Protein AF-A0A7S3S4S9-F1 (afdb_monomer_lite)

pLDDT: mean 85.41, std 12.3, range [36.44, 95.31]

Organism: NCBI:txid141414

Structure (mmCIF, N/CA/C/O backbone):
data_AF-A0A7S3S4S9-F1
#
_entry.id   AF-A0A7S3S4S9-F1
#
loop_
_atom_site.group_PDB
_atom_site.id
_atom_site.type_symbol
_atom_site.label_atom_id
_atom_site.label_alt_id
_atom_site.label_comp_id
_atom_site.label_asym_id
_atom_site.label_entity_id
_atom_site.label_seq_id
_atom_site.pdbx_PDB_ins_code
_atom_site.Cartn_x
_atom_site.Cartn_y
_atom_site.Cartn_z
_atom_site.occupancy
_atom_site.B_iso_or_equiv
_atom_site.auth_seq_id
_atom_site.auth_comp_id
_atom_site.auth_asym_id
_atom_site.auth_atom_id
_atom_site.pdbx_PDB_model_num
ATOM 1 N N . LEU A 1 1 ? -2.135 -8.587 -12.193 1.00 41.22 1 LEU A N 1
ATOM 2 C CA . LEU A 1 1 ? -2.029 -8.685 -10.720 1.00 41.22 1 LEU A CA 1
ATOM 3 C C . LEU A 1 1 ? -2.896 -9.854 -10.274 1.00 41.22 1 LEU A C 1
ATOM 5 O O . LEU A 1 1 ? -4.106 -9.771 -10.420 1.00 41.22 1 LEU A O 1
ATOM 9 N N . THR A 1 2 ? -2.314 -10.977 -9.854 1.00 36.44 2 THR A N 1
ATOM 10 C CA . THR A 1 2 ? -3.101 -12.084 -9.283 1.00 36.44 2 THR A CA 1
ATOM 11 C C . THR A 1 2 ? -3.395 -11.806 -7.802 1.00 36.44 2 THR A C 1
ATOM 13 O O . THR A 1 2 ? -2.552 -11.187 -7.146 1.00 36.44 2 THR A O 1
ATOM 16 N N . PRO A 1 3 ? -4.512 -12.311 -7.238 1.00 48.50 3 PRO A N 1
ATOM 17 C CA . PRO A 1 3 ? -4.872 -12.170 -5.814 1.00 48.50 3 PRO A CA 1
ATOM 18 C C . PRO A 1 3 ? -3.798 -12.633 -4.812 1.00 48.50 3 PRO A C 1
ATOM 20 O O . PRO A 1 3 ? -3.903 -12.377 -3.621 1.00 48.50 3 PRO A O 1
ATOM 23 N N . ALA A 1 4 ? -2.754 -13.316 -5.283 1.00 52.88 4 ALA A N 1
ATOM 24 C CA . ALA A 1 4 ? -1.668 -13.824 -4.461 1.00 52.88 4 ALA A CA 1
ATOM 25 C C . ALA A 1 4 ? -0.672 -12.751 -3.977 1.00 52.88 4 ALA A C 1
ATOM 27 O O . ALA A 1 4 ? 0.118 -13.038 -3.082 1.00 52.88 4 ALA A O 1
ATOM 28 N N . ASN A 1 5 ? -0.630 -11.550 -4.562 1.00 52.69 5 ASN A N 1
ATOM 29 C CA . ASN A 1 5 ? 0.534 -10.667 -4.362 1.00 52.69 5 ASN A CA 1
ATOM 30 C C . ASN A 1 5 ? 0.343 -9.582 -3.296 1.00 52.69 5 ASN A C 1
ATOM 32 O O . ASN A 1 5 ? 1.339 -9.106 -2.759 1.00 52.69 5 ASN A O 1
ATOM 36 N N . ILE A 1 6 ? -0.903 -9.232 -2.967 1.00 53.84 6 ILE A N 1
ATOM 37 C CA . ILE A 1 6 ? -1.256 -8.320 -1.872 1.00 53.84 6 ILE A CA 1
ATOM 38 C C . ILE A 1 6 ? -2.471 -8.933 -1.177 1.00 53.84 6 ILE A C 1
ATOM 40 O O . ILE A 1 6 ? -3.553 -8.989 -1.758 1.00 53.84 6 ILE A O 1
ATOM 44 N N . ILE A 1 7 ? -2.274 -9.448 0.036 1.00 63.41 7 ILE A N 1
ATOM 45 C CA . ILE A 1 7 ? -3.326 -10.090 0.829 1.00 63.41 7 ILE A CA 1
ATOM 46 C C . ILE A 1 7 ? -3.586 -9.209 2.047 1.00 63.41 7 ILE A C 1
ATOM 48 O O . ILE A 1 7 ? -2.647 -8.886 2.775 1.00 63.41 7 ILE A O 1
ATOM 52 N N . VAL A 1 8 ? -4.853 -8.855 2.269 1.00 60.94 8 VAL A N 1
ATOM 53 C CA . VAL A 1 8 ? -5.294 -8.205 3.506 1.00 60.94 8 VAL A CA 1
ATOM 54 C C . VAL A 1 8 ? -5.897 -9.265 4.425 1.00 60.94 8 VAL A C 1
ATOM 56 O O . VAL A 1 8 ? -6.938 -9.843 4.115 1.00 60.94 8 VAL A O 1
ATOM 59 N N . LEU A 1 9 ? -5.229 -9.548 5.543 1.00 74.12 9 LEU A N 1
ATOM 60 C CA . LEU A 1 9 ? -5.671 -10.508 6.562 1.00 74.12 9 LEU A CA 1
ATOM 61 C C . LEU A 1 9 ? -6.129 -9.781 7.830 1.00 74.12 9 LEU A C 1
ATOM 63 O O . LEU A 1 9 ? -6.002 -8.563 7.944 1.00 74.12 9 LEU A O 1
ATOM 67 N N . SER A 1 10 ? -6.699 -10.526 8.780 1.00 81.31 10 SER A N 1
ATOM 68 C CA . SER A 1 10 ? -7.061 -9.992 10.097 1.00 81.31 10 SER A CA 1
ATOM 69 C C . SER A 1 10 ? -6.288 -10.684 11.214 1.00 81.31 10 SER A C 1
ATOM 71 O O . SER A 1 10 ? -6.107 -11.900 11.166 1.00 81.31 10 SER A O 1
ATOM 73 N N . THR A 1 11 ? -5.849 -9.929 12.222 1.00 84.38 11 THR A N 1
ATOM 74 C CA . THR A 1 11 ? -5.329 -10.521 13.465 1.00 84.38 11 THR A CA 1
ATOM 75 C C . THR A 1 11 ? -6.469 -11.129 14.284 1.00 84.38 11 THR A C 1
ATOM 77 O O . THR A 1 11 ? -7.647 -10.907 13.987 1.00 84.38 11 THR A O 1
ATOM 80 N N . LYS A 1 12 ? -6.138 -11.870 15.351 1.00 84.44 12 LYS A N 1
ATOM 81 C CA . LYS A 1 12 ? -7.141 -12.420 16.281 1.00 84.44 12 LYS A CA 1
ATOM 82 C C . LYS A 1 12 ? -7.987 -11.322 16.931 1.00 84.44 12 LYS A C 1
ATOM 84 O O . LYS A 1 12 ? -9.157 -11.529 17.221 1.00 84.44 12 LYS A O 1
ATOM 89 N N . GLU A 1 13 ? -7.400 -10.146 17.111 1.00 84.62 13 GLU A N 1
ATOM 90 C CA . GLU A 1 13 ? -8.016 -8.962 17.701 1.00 84.62 13 GLU A CA 1
ATOM 91 C C . GLU A 1 13 ? -8.825 -8.155 16.670 1.00 84.62 13 GLU A C 1
ATOM 93 O O . GLU A 1 13 ? -9.528 -7.213 17.038 1.00 84.62 13 GLU A O 1
ATOM 98 N N . GLY A 1 14 ? -8.741 -8.503 15.380 1.00 84.88 14 GLY A N 1
ATOM 99 C CA . GLY A 1 14 ? -9.451 -7.838 14.287 1.00 84.88 14 GLY A CA 1
ATOM 100 C C . GLY A 1 14 ? -8.690 -6.683 13.628 1.00 84.88 14 GLY A C 1
ATOM 101 O O . GLY A 1 14 ? -9.296 -5.934 12.859 1.00 84.88 14 GLY A O 1
ATOM 102 N N . ASP A 1 15 ? -7.387 -6.528 13.890 1.00 90.00 15 ASP A N 1
ATOM 103 C CA . ASP A 1 15 ? -6.537 -5.565 13.172 1.00 90.00 15 ASP A CA 1
ATOM 104 C C . ASP A 1 15 ? -6.316 -5.999 11.720 1.00 90.00 15 ASP A C 1
ATOM 106 O O . ASP A 1 15 ? -6.435 -7.179 11.401 1.00 90.00 15 ASP A O 1
ATOM 110 N N . LEU A 1 16 ? -6.029 -5.050 10.832 1.00 89.94 16 LEU A N 1
ATOM 111 C CA . LEU A 1 16 ? -5.724 -5.316 9.427 1.00 89.94 16 LEU A CA 1
ATOM 112 C C . LEU A 1 16 ? -4.250 -5.694 9.273 1.00 89.94 16 LEU A C 1
ATOM 114 O O . LEU A 1 16 ? -3.391 -5.117 9.934 1.00 89.94 16 LEU A O 1
ATOM 118 N N . VAL A 1 17 ? -3.946 -6.617 8.364 1.00 88.19 17 VAL A N 1
ATOM 119 C CA . VAL A 1 17 ? -2.572 -6.999 8.015 1.00 88.19 17 VAL A CA 1
ATOM 120 C C . VAL A 1 17 ? -2.397 -6.888 6.506 1.00 88.19 17 VAL A C 1
ATOM 122 O O . VAL A 1 17 ? -3.065 -7.616 5.782 1.00 88.19 17 VAL A O 1
ATOM 125 N N . SER A 1 18 ? -1.501 -6.015 6.045 1.00 85.50 18 SER A N 1
ATOM 126 C CA . SER A 1 18 ? -1.087 -5.876 4.640 1.00 85.50 18 SER A CA 1
ATOM 127 C C . SER A 1 18 ? 0.303 -6.490 4.480 1.00 85.50 18 SER A C 1
ATOM 129 O O . SER A 1 18 ? 1.210 -6.157 5.243 1.00 85.50 18 SER A O 1
ATOM 131 N N . CYS A 1 19 ? 0.480 -7.413 3.530 1.00 86.56 19 CYS A N 1
ATOM 132 C CA . CYS A 1 19 ? 1.765 -8.068 3.276 1.00 86.56 19 CYS A CA 1
ATOM 133 C C . CYS A 1 19 ? 2.219 -7.872 1.827 1.00 86.56 19 CYS A C 1
ATOM 135 O O . CYS A 1 19 ? 1.498 -8.235 0.894 1.00 86.56 19 CYS A O 1
ATOM 137 N N . ILE A 1 20 ? 3.436 -7.349 1.653 1.00 86.62 20 ILE A N 1
ATOM 138 C CA . ILE A 1 20 ? 4.121 -7.246 0.364 1.00 86.62 20 ILE A CA 1
ATOM 139 C C . ILE A 1 20 ? 5.218 -8.304 0.313 1.00 86.62 20 ILE A C 1
ATOM 141 O O . ILE A 1 20 ? 6.144 -8.286 1.122 1.00 86.62 20 ILE A O 1
ATOM 145 N N . ARG A 1 21 ? 5.144 -9.196 -0.677 1.00 90.06 21 ARG A N 1
ATOM 146 C CA . ARG A 1 21 ? 6.189 -10.193 -0.948 1.00 90.06 21 ARG A CA 1
ATOM 147 C C . ARG A 1 21 ? 7.125 -9.670 -2.024 1.00 90.06 21 ARG A C 1
ATOM 149 O O . ARG A 1 21 ? 6.836 -9.808 -3.210 1.00 90.06 21 ARG A O 1
ATOM 156 N N . ALA A 1 22 ? 8.229 -9.053 -1.613 1.00 88.19 22 ALA A N 1
ATOM 157 C CA . ALA A 1 22 ? 9.105 -8.309 -2.514 1.00 88.19 22 ALA A CA 1
ATOM 158 C C . ALA A 1 22 ? 9.706 -9.192 -3.620 1.00 88.19 22 ALA A C 1
ATOM 160 O O . ALA A 1 22 ? 9.701 -8.799 -4.783 1.00 88.19 22 ALA A O 1
ATOM 161 N N . ALA A 1 23 ? 10.132 -10.416 -3.290 1.00 89.00 23 ALA A N 1
ATOM 162 C CA . ALA A 1 23 ? 10.709 -11.350 -4.262 1.00 89.00 23 ALA A CA 1
ATOM 163 C C . ALA A 1 23 ? 9.714 -11.830 -5.339 1.00 89.00 23 ALA A C 1
ATOM 165 O O . ALA A 1 23 ? 10.126 -12.286 -6.401 1.00 89.00 23 ALA A O 1
ATOM 166 N N . ALA A 1 24 ? 8.404 -11.722 -5.088 1.00 89.69 24 ALA A N 1
ATOM 167 C CA . ALA A 1 24 ? 7.365 -12.110 -6.043 1.00 89.69 24 ALA A CA 1
ATOM 168 C C . ALA A 1 24 ? 6.999 -10.986 -7.033 1.00 89.69 24 ALA A C 1
ATOM 170 O O . ALA A 1 24 ? 6.160 -11.190 -7.915 1.00 89.69 24 ALA A O 1
ATOM 171 N N . ILE A 1 25 ? 7.578 -9.791 -6.877 1.00 89.19 25 ILE A N 1
ATOM 172 C CA . ILE A 1 25 ? 7.278 -8.629 -7.714 1.00 89.19 25 ILE A CA 1
ATOM 173 C C . ILE A 1 25 ? 8.258 -8.573 -8.885 1.00 89.19 25 ILE A C 1
ATOM 175 O O . ILE A 1 25 ? 9.421 -8.207 -8.738 1.00 89.19 25 ILE A O 1
ATOM 179 N N . ASP A 1 26 ? 7.746 -8.839 -10.083 1.00 91.50 26 ASP A N 1
ATOM 180 C CA . ASP A 1 26 ? 8.440 -8.547 -11.339 1.00 91.50 26 ASP A CA 1
ATOM 181 C C . ASP A 1 26 ? 8.283 -7.053 -11.680 1.00 91.50 26 ASP A C 1
ATOM 183 O O . ASP A 1 26 ? 7.408 -6.640 -12.450 1.00 91.50 26 ASP A O 1
ATOM 187 N N . SER A 1 27 ? 9.084 -6.217 -11.010 1.00 91.19 27 SER A N 1
ATOM 188 C CA . SER A 1 27 ? 9.006 -4.758 -11.159 1.00 91.19 27 SER A CA 1
ATOM 189 C C . SER A 1 27 ? 9.344 -4.255 -12.571 1.00 91.19 27 SER A C 1
ATOM 191 O O . SER A 1 27 ? 8.611 -3.376 -13.026 1.00 91.19 27 SER A O 1
ATOM 193 N N . PRO A 1 28 ? 10.323 -4.806 -13.325 1.00 92.00 28 PRO A N 1
ATOM 194 C CA . PRO A 1 28 ? 10.561 -4.374 -14.704 1.00 92.00 28 PRO A CA 1
ATOM 195 C C . PRO A 1 28 ? 9.356 -4.630 -15.611 1.00 92.00 28 PRO A C 1
ATOM 197 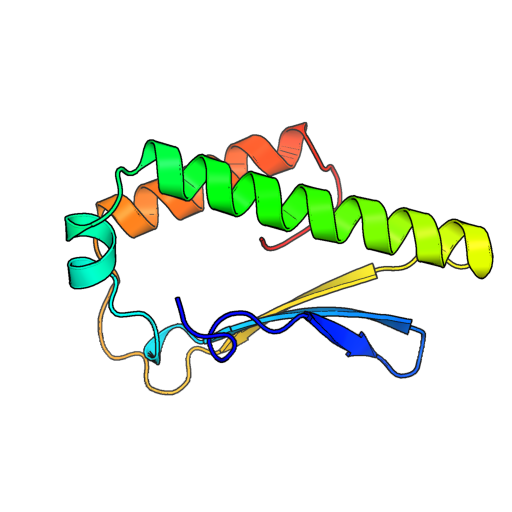O O . PRO A 1 28 ? 8.915 -3.736 -16.334 1.00 92.00 28 PRO A O 1
ATOM 200 N N . LYS A 1 29 ? 8.765 -5.831 -15.538 1.00 93.88 29 LYS A N 1
ATOM 201 C CA . LYS A 1 29 ? 7.586 -6.168 -16.343 1.00 93.88 29 LYS A CA 1
ATOM 202 C C . LYS A 1 29 ? 6.382 -5.308 -15.980 1.00 93.88 29 LYS A C 1
ATOM 204 O O . LYS A 1 29 ? 5.624 -4.913 -16.862 1.00 93.88 29 LYS A O 1
ATOM 209 N N . MET A 1 30 ? 6.195 -5.012 -14.696 1.00 92.19 30 MET A N 1
ATOM 210 C CA . MET A 1 30 ? 5.105 -4.149 -14.255 1.00 92.19 30 MET A CA 1
ATOM 211 C C . MET A 1 30 ? 5.300 -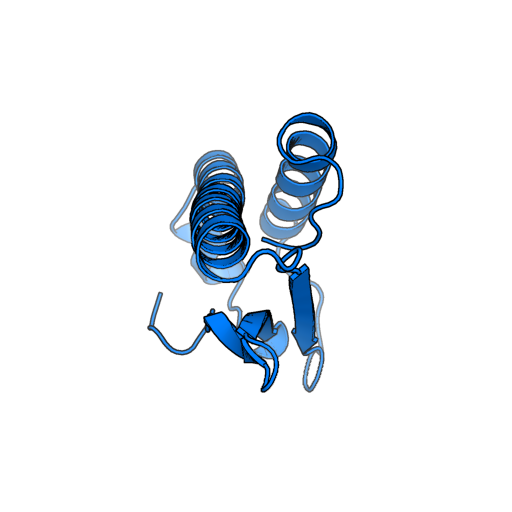2.706 -14.732 1.00 92.19 30 MET A C 1
ATOM 213 O O . MET A 1 30 ? 4.368 -2.133 -15.289 1.00 92.19 30 MET A O 1
ATOM 217 N N . MET A 1 31 ? 6.503 -2.141 -14.592 1.00 93.81 31 MET A N 1
ATOM 218 C CA . MET A 1 31 ? 6.794 -0.773 -15.041 1.00 93.81 31 MET A CA 1
ATOM 219 C C . MET A 1 31 ? 6.812 -0.619 -16.569 1.00 93.81 31 MET A C 1
ATOM 221 O O . MET A 1 31 ? 6.741 0.502 -17.069 1.00 93.81 31 MET A O 1
ATOM 225 N N . ALA A 1 32 ? 6.864 -1.720 -17.325 1.00 95.00 32 ALA A N 1
ATOM 226 C CA . ALA A 1 32 ? 6.606 -1.718 -18.764 1.00 95.00 32 ALA A CA 1
ATOM 227 C C . ALA A 1 32 ? 5.105 -1.634 -19.113 1.00 95.00 32 ALA A C 1
ATOM 229 O O . ALA A 1 32 ? 4.764 -1.2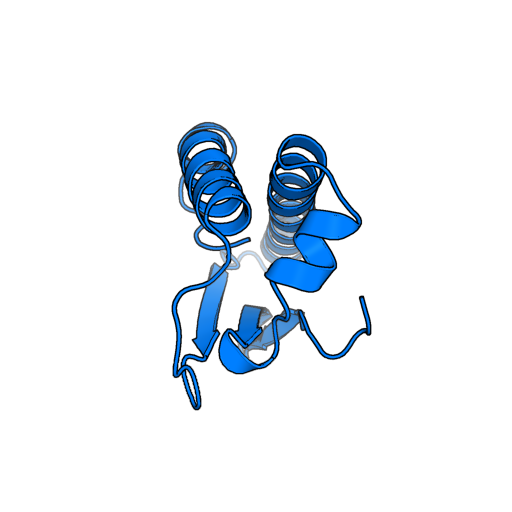84 -20.241 1.00 95.00 32 ALA A O 1
ATOM 230 N N . ALA A 1 33 ? 4.213 -1.962 -18.171 1.00 94.88 33 ALA A N 1
ATOM 231 C CA . ALA A 1 33 ? 2.766 -2.022 -18.380 1.00 94.88 33 ALA A CA 1
ATOM 232 C C . ALA A 1 33 ? 1.992 -0.846 -17.763 1.00 94.88 33 ALA A C 1
ATOM 234 O O . ALA A 1 33 ? 0.878 -0.573 -18.203 1.00 94.88 33 ALA A O 1
ATOM 235 N N . VAL A 1 34 ? 2.548 -0.171 -16.751 1.00 94.88 34 VAL A N 1
ATOM 236 C CA . VAL A 1 34 ? 1.912 0.974 -16.078 1.00 94.88 34 VAL A CA 1
ATOM 237 C C . VAL A 1 34 ? 2.883 2.139 -15.929 1.00 94.88 34 VAL A C 1
ATOM 239 O O . VAL A 1 34 ? 4.094 1.954 -15.792 1.00 94.88 34 VAL A O 1
ATOM 242 N N . SER A 1 35 ? 2.349 3.355 -15.920 1.00 94.38 35 SER A N 1
ATOM 243 C CA . SER A 1 35 ? 3.114 4.553 -15.595 1.00 94.38 35 SER A CA 1
ATOM 244 C C . SER A 1 35 ? 3.414 4.645 -14.096 1.00 94.38 35 SER A C 1
ATOM 246 O O . SER A 1 35 ? 2.711 4.097 -13.246 1.00 94.38 35 SER A O 1
ATOM 248 N N . GLU A 1 36 ? 4.453 5.408 -13.755 1.00 94.25 36 GLU A N 1
ATOM 249 C CA . GLU A 1 36 ? 4.799 5.701 -12.361 1.00 94.25 36 GLU A CA 1
ATOM 250 C C . GLU A 1 36 ? 3.634 6.364 -11.612 1.00 94.25 36 GLU A C 1
ATOM 252 O O . GLU A 1 36 ? 3.333 5.996 -10.479 1.00 94.25 36 GLU A O 1
ATOM 257 N N . LYS A 1 37 ? 2.925 7.291 -12.272 1.00 94.56 37 LYS A N 1
ATOM 258 C CA . LYS A 1 37 ? 1.768 7.977 -11.692 1.00 94.56 37 LYS A CA 1
ATOM 259 C C . LYS A 1 37 ? 0.638 7.003 -11.358 1.00 94.56 37 LYS A C 1
ATOM 261 O O . LYS A 1 37 ? 0.095 7.079 -10.262 1.00 94.56 37 LYS A O 1
ATOM 266 N N . GLU A 1 38 ? 0.295 6.097 -12.272 1.00 95.31 38 GLU A N 1
ATOM 267 C CA . GLU A 1 38 ? -0.745 5.087 -12.026 1.00 95.31 38 GLU A CA 1
ATOM 268 C C . GLU A 1 38 ? -0.376 4.182 -10.852 1.00 95.31 38 GLU A C 1
ATOM 270 O O . GLU A 1 38 ? -1.233 3.860 -10.031 1.00 95.31 38 GLU A O 1
ATOM 275 N N . LEU A 1 39 ? 0.903 3.818 -10.723 1.00 93.81 39 LEU A N 1
ATOM 276 C CA . LEU A 1 39 ? 1.368 3.020 -9.595 1.00 93.81 39 LEU A CA 1
ATOM 277 C C . LEU A 1 39 ? 1.315 3.798 -8.267 1.00 93.81 39 LEU A C 1
ATOM 279 O O . LEU A 1 39 ? 0.899 3.243 -7.251 1.00 93.81 39 LEU A O 1
ATOM 283 N N . VAL A 1 40 ? 1.681 5.086 -8.266 1.00 94.56 40 VAL A N 1
ATOM 284 C CA . VAL A 1 40 ? 1.512 5.969 -7.096 1.00 94.56 40 VAL A CA 1
ATOM 285 C C . VAL A 1 40 ? 0.042 6.046 -6.689 1.00 94.56 40 VAL A C 1
ATOM 287 O O . VAL A 1 40 ? -0.273 5.869 -5.513 1.00 94.56 40 VAL A O 1
ATOM 290 N N . ASP A 1 41 ? -0.852 6.293 -7.646 1.00 93.56 41 ASP A N 1
ATOM 291 C CA . ASP A 1 41 ? -2.288 6.409 -7.390 1.00 93.56 41 ASP A CA 1
ATOM 292 C C . ASP A 1 41 ? -2.866 5.080 -6.880 1.00 93.56 41 ASP A C 1
ATOM 294 O O . ASP A 1 41 ? -3.676 5.080 -5.954 1.00 93.56 41 ASP A O 1
ATOM 298 N N . PHE A 1 42 ? -2.389 3.943 -7.397 1.00 92.38 42 PHE A N 1
ATOM 299 C CA . PHE A 1 42 ? -2.750 2.620 -6.890 1.00 92.38 42 PHE A CA 1
ATOM 300 C C . PHE A 1 42 ? -2.326 2.415 -5.429 1.00 92.38 42 PHE A C 1
ATOM 302 O O . PHE A 1 42 ? -3.121 1.932 -4.623 1.00 92.38 42 PHE A O 1
ATOM 309 N N . PHE A 1 43 ? -1.102 2.803 -5.052 1.00 90.75 43 PHE A N 1
ATOM 310 C CA . PHE A 1 43 ? -0.660 2.703 -3.658 1.00 90.75 43 PHE A CA 1
ATOM 311 C C . PHE A 1 43 ? -1.471 3.601 -2.721 1.00 90.75 43 PHE A C 1
ATOM 313 O O . PHE A 1 43 ? -1.738 3.210 -1.588 1.00 90.75 43 PHE A O 1
ATOM 320 N N . ILE A 1 44 ? -1.892 4.784 -3.175 1.00 91.81 44 ILE A N 1
ATOM 321 C CA . ILE A 1 44 ? -2.791 5.647 -2.398 1.00 91.81 44 ILE A CA 1
ATOM 322 C C . ILE A 1 44 ? -4.189 5.030 -2.285 1.00 91.81 44 ILE A C 1
ATOM 324 O O . ILE A 1 44 ? -4.763 5.021 -1.200 1.00 91.81 44 ILE A O 1
ATOM 328 N N . TYR A 1 45 ? -4.710 4.451 -3.367 1.00 92.06 45 TYR A N 1
ATOM 329 C CA . TYR A 1 45 ? -5.984 3.735 -3.351 1.00 92.06 45 TYR A CA 1
ATOM 330 C C . TYR A 1 45 ? -5.985 2.569 -2.349 1.00 92.06 45 TYR A C 1
ATOM 332 O O . TYR A 1 45 ? -6.930 2.434 -1.573 1.00 92.06 45 TYR A O 1
ATOM 340 N N . ALA A 1 46 ? -4.923 1.757 -2.315 1.00 89.81 46 ALA A N 1
ATOM 341 C CA . ALA A 1 46 ? -4.799 0.661 -1.351 1.00 89.81 46 ALA A CA 1
ATOM 342 C C . ALA A 1 46 ? -4.890 1.165 0.104 1.00 89.81 46 ALA A C 1
ATOM 344 O O . ALA A 1 46 ? -5.617 0.585 0.919 1.00 89.81 46 ALA A O 1
ATOM 345 N N . ARG A 1 47 ? -4.262 2.314 0.396 1.00 87.75 47 ARG A N 1
ATOM 346 C CA . ARG A 1 47 ? -4.331 2.953 1.717 1.00 87.75 47 ARG A CA 1
ATOM 347 C C . ARG A 1 47 ? -5.731 3.436 2.058 1.00 87.75 47 ARG A C 1
ATOM 349 O O . ARG A 1 47 ? -6.171 3.217 3.183 1.00 87.75 47 ARG A O 1
ATOM 356 N N . GLU A 1 48 ? -6.438 4.048 1.109 1.00 91.00 48 GLU A N 1
ATOM 357 C CA . GLU A 1 48 ? -7.822 4.498 1.313 1.00 91.00 48 GLU A CA 1
ATOM 358 C C . GLU A 1 48 ? -8.732 3.323 1.689 1.00 91.00 48 GLU A C 1
ATOM 360 O O . GLU A 1 48 ? -9.487 3.395 2.660 1.00 91.00 48 GLU A O 1
ATOM 365 N N . VAL A 1 49 ? -8.606 2.198 0.980 1.00 90.62 49 VAL A N 1
ATOM 366 C CA . VAL A 1 49 ? -9.366 0.978 1.286 1.00 90.62 49 VAL A CA 1
ATOM 367 C C . VAL A 1 49 ? -9.056 0.484 2.702 1.00 90.62 49 VAL A C 1
ATOM 369 O O . VAL A 1 49 ? -9.975 0.199 3.477 1.00 90.62 49 VAL A O 1
ATOM 372 N N . ASN A 1 50 ? -7.775 0.428 3.075 1.00 88.44 50 ASN A N 1
ATOM 373 C CA . ASN A 1 50 ? -7.353 0.031 4.418 1.00 88.44 50 ASN A CA 1
ATOM 374 C C . ASN A 1 50 ? -7.890 0.988 5.499 1.00 88.44 50 ASN A C 1
ATOM 376 O O . ASN A 1 50 ? -8.367 0.539 6.545 1.00 88.44 50 ASN A O 1
ATOM 380 N N . PHE A 1 51 ? -7.876 2.295 5.240 1.00 89.38 51 PHE A N 1
ATOM 381 C CA . PHE A 1 51 ? -8.395 3.317 6.145 1.00 89.38 51 PHE A CA 1
ATOM 382 C C . PHE A 1 51 ? -9.907 3.177 6.368 1.00 89.38 51 PHE A C 1
ATOM 384 O O . PHE A 1 51 ? -10.356 3.116 7.516 1.00 89.38 51 PHE A O 1
ATOM 391 N N . ILE A 1 52 ? -10.695 3.043 5.295 1.00 91.56 52 ILE A N 1
ATOM 392 C CA . ILE A 1 52 ? -12.151 2.839 5.373 1.00 91.56 52 ILE A CA 1
ATOM 393 C C . ILE A 1 52 ? -12.476 1.591 6.202 1.00 91.56 52 ILE A C 1
ATOM 395 O O . ILE A 1 52 ? -13.368 1.610 7.061 1.00 91.56 52 ILE A O 1
ATOM 399 N N . MET A 1 53 ? -11.731 0.505 5.987 1.00 90.38 53 MET A N 1
ATOM 400 C CA . MET A 1 53 ? -11.933 -0.736 6.726 1.00 90.38 53 MET A CA 1
ATOM 401 C C . MET A 1 53 ? -11.585 -0.603 8.209 1.00 90.38 53 MET A C 1
ATOM 403 O O . MET A 1 53 ? -12.356 -1.057 9.061 1.00 90.38 53 MET A O 1
ATOM 407 N N . ALA A 1 54 ? -10.470 0.048 8.537 1.00 89.62 54 ALA A N 1
ATOM 408 C CA . ALA A 1 54 ? -10.076 0.290 9.919 1.00 89.62 54 ALA A CA 1
ATOM 409 C C . ALA A 1 54 ? -11.081 1.192 10.648 1.00 89.62 54 ALA A C 1
ATOM 411 O O . ALA A 1 54 ? -11.451 0.905 11.788 1.00 89.62 54 ALA A O 1
ATOM 412 N N . GLN A 1 55 ? -11.591 2.231 9.982 1.00 90.88 55 GLN A N 1
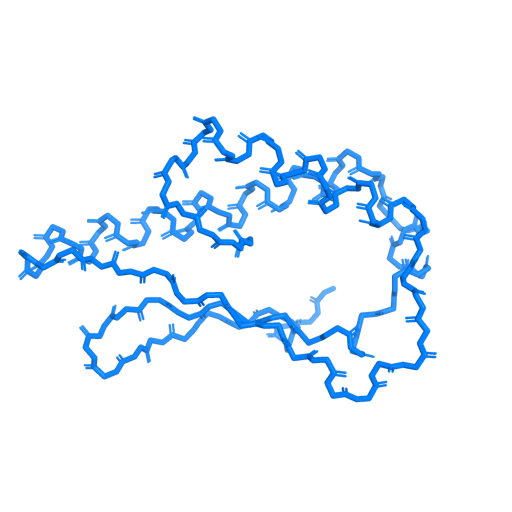ATOM 413 C CA . GLN A 1 55 ? -12.636 3.104 10.523 1.00 90.88 55 GLN A CA 1
ATOM 414 C C . GLN A 1 55 ? -13.929 2.335 10.798 1.00 90.88 55 GLN A C 1
ATOM 416 O O . GLN A 1 55 ? -14.535 2.491 11.859 1.00 90.88 55 GLN A O 1
ATOM 421 N N . THR A 1 56 ? -14.334 1.468 9.870 1.00 92.12 56 THR A N 1
ATOM 422 C CA . THR A 1 56 ? -15.537 0.640 10.014 1.00 92.12 56 THR A CA 1
ATOM 423 C C . THR A 1 56 ? -15.423 -0.297 11.219 1.00 92.12 56 THR A C 1
ATOM 425 O O . THR A 1 56 ? -16.316 -0.327 12.066 1.00 92.12 56 THR A O 1
ATOM 428 N N . ARG A 1 57 ? -14.297 -1.009 11.358 1.00 92.00 57 ARG A N 1
ATOM 429 C CA . ARG A 1 57 ? -14.045 -1.917 12.494 1.00 92.00 57 ARG A CA 1
ATOM 430 C C . ARG A 1 57 ? -13.904 -1.175 13.819 1.00 92.00 57 ARG A C 1
ATOM 432 O O . ARG A 1 57 ? -14.423 -1.636 14.835 1.00 92.00 57 ARG A O 1
ATOM 439 N N . THR A 1 58 ? -13.273 -0.003 13.801 1.00 92.06 58 THR A N 1
ATOM 440 C CA . THR A 1 58 ? -13.133 0.843 14.991 1.00 92.06 58 THR A CA 1
ATOM 441 C C . THR A 1 58 ? -14.494 1.281 15.516 1.00 92.06 58 THR A C 1
ATOM 443 O O . THR A 1 58 ? -14.771 1.122 16.703 1.00 92.06 58 THR A O 1
ATOM 446 N N . LYS A 1 59 ? -15.386 1.747 14.633 1.00 93.06 59 LYS A N 1
ATOM 447 C CA . LYS A 1 59 ? -16.758 2.123 15.008 1.00 93.06 59 LYS A CA 1
ATOM 448 C C . LYS A 1 59 ? -17.565 0.939 15.539 1.00 93.06 59 LYS A C 1
ATOM 450 O O . LYS A 1 59 ? -18.289 1.097 16.513 1.00 93.06 59 LYS A O 1
ATOM 455 N N . ALA A 1 60 ? -17.432 -0.233 14.918 1.00 92.44 60 ALA A N 1
ATOM 456 C CA . ALA A 1 60 ? -18.191 -1.420 15.307 1.00 92.44 60 ALA A CA 1
ATOM 457 C C . ALA A 1 60 ? -17.755 -2.011 16.659 1.00 92.44 60 ALA A C 1
ATOM 459 O O . ALA A 1 60 ? -18.574 -2.591 17.365 1.00 92.44 60 ALA A O 1
ATOM 460 N N . THR A 1 61 ? -16.474 -1.886 17.017 1.00 92.00 61 THR A N 1
ATOM 461 C CA . THR A 1 61 ? -15.900 -2.550 18.203 1.00 92.00 61 THR A CA 1
ATOM 462 C C . THR A 1 61 ? -15.606 -1.604 19.365 1.00 92.00 61 THR A C 1
ATOM 464 O O . THR A 1 61 ? -15.340 -2.070 20.469 1.00 92.00 61 THR A O 1
ATOM 467 N N . GLY A 1 62 ? -15.588 -0.287 19.134 1.00 89.69 62 GLY A N 1
ATOM 468 C CA . GLY A 1 62 ? -15.118 0.697 20.115 1.00 89.69 62 GLY A CA 1
ATOM 469 C C . GLY A 1 62 ? -13.605 0.642 20.377 1.00 89.69 62 GLY A C 1
ATOM 470 O O . GLY A 1 62 ? -13.100 1.395 21.207 1.00 89.69 62 GLY A O 1
ATOM 471 N N . ARG A 1 63 ? -12.863 -0.223 19.670 1.00 91.69 63 ARG A N 1
ATOM 472 C CA . ARG A 1 63 ? -11.408 -0.373 19.772 1.00 91.69 63 ARG A CA 1
ATOM 473 C C . ARG A 1 63 ? -10.741 0.217 18.539 1.00 91.69 63 ARG A C 1
ATOM 475 O O . ARG A 1 63 ? -11.110 -0.117 17.418 1.00 91.69 63 ARG A O 1
ATOM 482 N N . LEU A 1 64 ? -9.695 1.018 18.733 1.00 89.62 64 LEU A N 1
ATOM 483 C CA . LEU A 1 64 ? -8.877 1.507 17.622 1.00 89.62 64 LEU A CA 1
ATOM 484 C C . LEU A 1 64 ? -8.263 0.329 16.848 1.00 89.62 64 LEU A C 1
ATOM 486 O O . LEU A 1 64 ? -7.417 -0.394 17.382 1.00 89.62 64 LEU A O 1
ATOM 490 N N . THR A 1 65 ? -8.705 0.148 15.603 1.00 90.44 65 THR A N 1
ATOM 491 C CA . THR A 1 65 ? -8.200 -0.874 14.678 1.00 90.44 65 THR A CA 1
ATOM 492 C C . THR A 1 65 ? -6.896 -0.398 14.058 1.00 90.44 65 THR A C 1
ATOM 494 O O . THR A 1 65 ? -6.817 0.719 13.550 1.00 90.44 65 THR A O 1
ATOM 497 N N . LYS A 1 66 ? -5.874 -1.249 14.087 1.00 88.44 66 LYS A N 1
ATOM 498 C CA . LYS A 1 66 ? -4.541 -0.953 13.554 1.00 88.44 66 LYS A CA 1
ATOM 499 C C . LYS A 1 66 ? -4.341 -1.618 12.196 1.00 88.44 66 LYS A C 1
ATOM 501 O O . LYS A 1 66 ? -4.979 -2.625 11.895 1.00 88.44 66 LYS A O 1
ATOM 506 N N . LEU A 1 67 ? -3.428 -1.066 11.402 1.00 86.75 67 LEU A N 1
ATOM 507 C CA . LEU A 1 67 ? -2.887 -1.703 10.205 1.00 86.75 67 LEU A CA 1
ATOM 508 C C . LEU A 1 67 ? -1.457 -2.167 10.497 1.00 86.75 67 LEU A C 1
ATOM 510 O O . LEU A 1 67 ? -0.611 -1.372 10.903 1.00 86.75 67 LEU A O 1
ATOM 514 N N . VAL A 1 68 ? -1.192 -3.452 10.290 1.00 88.62 68 VAL A N 1
ATOM 515 C CA . VAL A 1 68 ? 0.138 -4.055 10.359 1.00 88.62 68 VAL A CA 1
ATOM 516 C C . VAL A 1 68 ? 0.657 -4.216 8.937 1.00 88.62 68 VAL A C 1
ATOM 518 O O . VAL A 1 68 ? 0.120 -5.009 8.167 1.00 88.62 68 VAL A O 1
ATOM 521 N N . ALA A 1 69 ? 1.704 -3.473 8.590 1.00 85.81 69 ALA A N 1
ATOM 522 C CA . ALA A 1 69 ? 2.393 -3.612 7.314 1.00 85.81 69 ALA A CA 1
ATOM 523 C C . ALA A 1 69 ? 3.579 -4.578 7.455 1.00 85.81 69 ALA A C 1
ATOM 525 O O . ALA A 1 69 ? 4.508 -4.323 8.223 1.00 85.81 69 ALA A O 1
ATOM 526 N N . ALA A 1 70 ? 3.555 -5.677 6.705 1.00 88.50 70 ALA A N 1
ATOM 527 C CA . ALA A 1 70 ? 4.620 -6.668 6.638 1.00 88.50 70 ALA A CA 1
ATOM 528 C C . ALA A 1 70 ? 5.298 -6.629 5.262 1.00 88.50 70 ALA A C 1
ATOM 530 O O . ALA A 1 70 ? 4.636 -6.671 4.226 1.00 88.50 70 ALA A O 1
ATOM 531 N N . ASN A 1 71 ? 6.628 -6.574 5.256 1.00 87.62 71 ASN A N 1
ATOM 532 C CA . ASN A 1 71 ? 7.431 -6.662 4.040 1.00 87.62 71 ASN A CA 1
ATOM 533 C C . ASN A 1 71 ? 8.233 -7.958 4.097 1.00 87.62 71 ASN A C 1
ATOM 535 O O . ASN A 1 71 ? 9.190 -8.064 4.864 1.00 87.62 71 ASN A O 1
ATOM 539 N N . ASP A 1 72 ? 7.822 -8.946 3.313 1.00 90.25 72 ASP A N 1
ATOM 540 C CA . ASP A 1 72 ? 8.557 -10.192 3.168 1.00 90.25 72 ASP A CA 1
ATOM 541 C C . ASP A 1 72 ? 9.667 -10.004 2.130 1.00 90.25 72 ASP A C 1
ATOM 543 O O . ASP A 1 72 ? 9.417 -9.841 0.930 1.00 90.25 72 ASP A O 1
ATOM 547 N N . LEU A 1 73 ? 10.902 -9.997 2.630 1.00 91.44 73 LEU A N 1
ATOM 548 C CA . LEU A 1 73 ? 12.126 -9.863 1.844 1.00 91.44 73 LEU A CA 1
ATOM 549 C C . LEU A 1 73 ? 12.783 -11.221 1.556 1.00 91.44 73 LEU A C 1
ATOM 551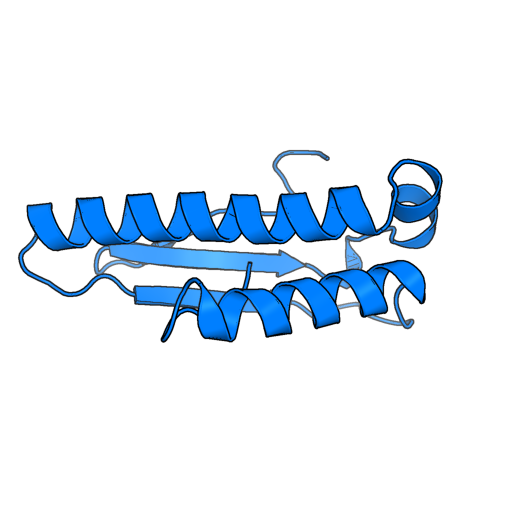 O O . LEU A 1 73 ? 13.870 -11.271 0.979 1.00 91.44 73 LEU A O 1
ATOM 555 N N . THR A 1 74 ? 12.150 -12.327 1.952 1.00 93.31 74 THR A N 1
ATOM 556 C CA . THR A 1 74 ? 12.670 -13.672 1.702 1.00 93.31 74 THR A CA 1
ATOM 557 C C . THR A 1 74 ? 12.850 -13.892 0.203 1.00 93.31 74 THR A C 1
ATOM 559 O O . THR A 1 74 ? 11.910 -13.743 -0.574 1.00 93.31 74 THR A O 1
ATOM 562 N N . GLY A 1 75 ? 14.068 -14.246 -0.213 1.00 91.56 75 GLY A N 1
ATOM 563 C CA . GLY A 1 75 ? 14.393 -14.489 -1.621 1.00 91.56 75 GLY A CA 1
ATOM 564 C C . GLY A 1 75 ? 14.648 -13.231 -2.458 1.00 91.56 75 GLY A C 1
ATOM 565 O O . GLY A 1 75 ? 14.840 -13.350 -3.665 1.00 91.56 75 GLY A O 1
ATOM 566 N N . VAL A 1 76 ? 14.675 -12.034 -1.861 1.00 90.44 76 VAL A N 1
ATOM 567 C CA . VAL A 1 76 ? 15.083 -10.817 -2.578 1.00 90.44 76 VAL A CA 1
ATOM 568 C C . VAL A 1 76 ? 16.579 -10.887 -2.874 1.00 90.44 76 VAL A C 1
ATOM 570 O O . VAL A 1 76 ? 17.402 -10.897 -1.962 1.00 90.44 76 VAL A O 1
ATOM 573 N N . SER A 1 77 ? 16.931 -10.915 -4.159 1.00 89.12 77 SER A N 1
ATOM 574 C CA . SER A 1 77 ? 18.321 -10.972 -4.632 1.00 89.12 77 SER A CA 1
ATOM 575 C C . SER A 1 77 ? 18.746 -9.752 -5.453 1.00 89.12 77 SER A C 1
ATOM 577 O O . SER A 1 77 ? 19.912 -9.637 -5.818 1.00 89.12 77 SER A O 1
ATOM 579 N N . SER A 1 78 ? 17.818 -8.850 -5.776 1.00 88.44 78 SER A N 1
ATOM 580 C CA . SER A 1 78 ? 18.076 -7.674 -6.608 1.00 88.44 78 SER A CA 1
ATOM 581 C C . SER A 1 78 ? 17.193 -6.497 -6.215 1.00 88.44 78 SER A C 1
ATOM 583 O O . SER A 1 78 ? 16.091 -6.673 -5.691 1.00 88.44 78 SER A O 1
ATOM 585 N N . PHE A 1 79 ? 17.665 -5.290 -6.519 1.00 87.69 79 PHE A N 1
ATOM 586 C CA . PHE A 1 79 ? 16.857 -4.085 -6.380 1.00 87.69 79 PHE A CA 1
ATOM 587 C C . PHE A 1 79 ? 15.710 -4.066 -7.404 1.00 87.69 79 PHE A C 1
ATOM 589 O O . PHE A 1 79 ? 15.884 -4.556 -8.523 1.00 87.69 79 PHE A O 1
ATOM 596 N N . PRO A 1 80 ? 14.546 -3.501 -7.043 1.00 87.94 80 PRO A N 1
ATOM 597 C CA . PRO A 1 80 ? 13.452 -3.302 -7.983 1.00 87.94 80 PRO A CA 1
ATOM 598 C C . PRO A 1 80 ? 13.766 -2.185 -8.990 1.00 87.94 80 PRO A C 1
ATOM 600 O O . PRO A 1 80 ? 14.690 -1.394 -8.794 1.00 87.94 80 PRO A O 1
ATOM 603 N N . ASP A 1 81 ? 12.966 -2.097 -10.052 1.00 92.50 81 ASP A N 1
ATOM 604 C CA . ASP A 1 81 ? 13.054 -1.046 -11.070 1.00 92.50 81 ASP A CA 1
ATOM 605 C C . ASP A 1 81 ? 13.086 0.366 -10.447 1.00 92.50 81 ASP A C 1
ATOM 607 O O . ASP A 1 81 ? 12.393 0.649 -9.466 1.00 92.50 81 ASP A O 1
ATOM 611 N N . ALA A 1 82 ? 13.886 1.273 -11.014 1.00 93.56 82 ALA A N 1
ATOM 612 C CA . ALA A 1 82 ? 14.060 2.618 -10.467 1.00 93.56 82 ALA A CA 1
ATOM 613 C C . ALA A 1 82 ? 12.738 3.404 -10.400 1.00 93.56 82 ALA A C 1
ATOM 615 O O . ALA A 1 82 ? 12.480 4.077 -9.405 1.00 93.56 82 ALA A O 1
ATOM 616 N N . LYS A 1 83 ? 11.859 3.272 -11.404 1.00 92.50 83 LYS A N 1
ATOM 617 C CA . LYS A 1 83 ? 10.546 3.939 -11.405 1.00 92.50 83 LYS A CA 1
ATOM 618 C C . LYS A 1 83 ? 9.621 3.346 -10.349 1.00 92.50 83 LYS A C 1
ATOM 620 O O . LYS A 1 83 ? 8.856 4.071 -9.721 1.00 92.50 83 LYS A O 1
ATOM 625 N N . PHE A 1 84 ? 9.720 2.038 -10.104 1.00 91.50 84 PHE A N 1
ATOM 626 C CA . PHE A 1 84 ? 8.997 1.395 -9.006 1.00 91.50 84 PHE A CA 1
ATOM 627 C C . PHE A 1 84 ? 9.419 1.974 -7.647 1.00 91.50 84 PHE A C 1
ATOM 629 O O . PHE A 1 84 ? 8.567 2.290 -6.816 1.00 91.50 84 PHE A O 1
ATOM 636 N N . GLN A 1 85 ? 10.726 2.159 -7.427 1.00 90.75 85 GLN A N 1
ATOM 637 C CA . GLN A 1 85 ? 11.251 2.763 -6.196 1.00 90.75 85 GLN A CA 1
ATOM 638 C C . GLN A 1 85 ? 10.769 4.207 -6.014 1.00 90.75 85 GLN A C 1
ATOM 640 O O . GLN A 1 85 ? 10.361 4.587 -4.910 1.00 90.75 85 GLN A O 1
ATOM 645 N N . THR A 1 86 ? 10.764 4.997 -7.093 1.00 93.69 86 THR A N 1
ATOM 646 C CA . THR A 1 86 ? 10.236 6.367 -7.072 1.00 93.69 86 THR A CA 1
ATOM 647 C C . THR A 1 86 ? 8.748 6.374 -6.729 1.00 93.69 86 THR A C 1
ATOM 649 O O . THR A 1 86 ? 8.352 7.070 -5.796 1.00 93.69 86 THR A O 1
ATOM 652 N N . ALA A 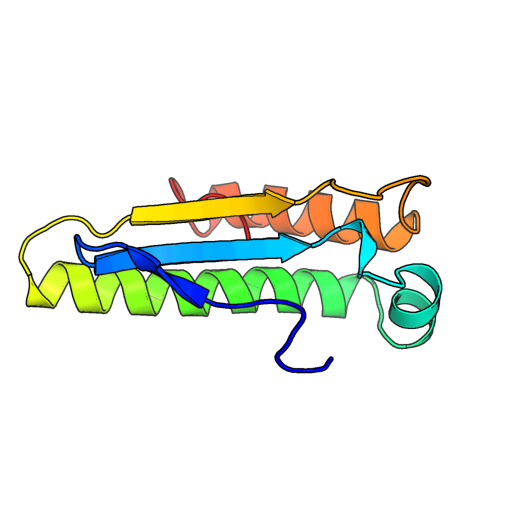1 87 ? 7.934 5.527 -7.368 1.00 92.19 87 ALA A N 1
ATOM 653 C CA . ALA A 1 87 ? 6.504 5.425 -7.070 1.00 92.19 87 ALA A CA 1
ATOM 654 C C . ALA A 1 87 ? 6.222 5.044 -5.604 1.00 92.19 87 ALA A C 1
ATOM 656 O O . ALA A 1 87 ? 5.344 5.617 -4.947 1.00 92.19 87 ALA A O 1
ATOM 657 N N . LEU A 1 88 ? 6.982 4.092 -5.056 1.00 88.75 88 LEU A N 1
ATOM 658 C CA . LEU A 1 88 ? 6.855 3.681 -3.657 1.00 88.75 88 LEU A CA 1
ATOM 659 C C . LEU A 1 88 ? 7.225 4.821 -2.691 1.00 88.75 88 LEU A C 1
ATOM 661 O O . LEU A 1 88 ? 6.553 5.040 -1.679 1.00 88.75 88 LEU A O 1
ATOM 665 N N . THR A 1 89 ? 8.266 5.583 -3.023 1.00 90.50 89 THR A N 1
ATOM 666 C CA . THR A 1 89 ? 8.718 6.733 -2.229 1.00 90.50 89 THR A CA 1
ATOM 667 C C . THR A 1 89 ? 7.705 7.876 -2.274 1.00 90.50 89 THR A C 1
ATOM 669 O O . THR A 1 89 ? 7.317 8.406 -1.231 1.00 90.50 89 THR A O 1
ATOM 672 N N . GLU A 1 90 ? 7.232 8.240 -3.464 1.00 92.38 90 GLU A N 1
ATOM 673 C CA . GLU A 1 90 ? 6.279 9.335 -3.662 1.00 92.38 90 GLU A CA 1
ATOM 674 C C . GLU A 1 90 ? 4.917 9.039 -3.028 1.00 92.38 90 GLU A C 1
ATOM 676 O O . GLU A 1 90 ? 4.353 9.895 -2.341 1.00 92.38 90 GLU A O 1
ATOM 681 N N . SER A 1 91 ? 4.408 7.811 -3.167 1.00 90.00 91 SER A N 1
ATOM 682 C CA . SER A 1 91 ? 3.184 7.400 -2.465 1.00 90.00 91 SER A CA 1
ATOM 683 C C . SER A 1 91 ? 3.347 7.465 -0.943 1.00 90.00 91 SER A C 1
ATOM 685 O O . SER A 1 91 ? 2.443 7.926 -0.247 1.00 90.00 91 SER A O 1
ATOM 687 N N . SER A 1 92 ? 4.517 7.090 -0.415 1.00 87.06 92 SER A N 1
ATOM 688 C CA . SER A 1 92 ? 4.808 7.178 1.018 1.00 87.06 92 SER A CA 1
ATOM 689 C C . SER A 1 92 ? 4.825 8.620 1.521 1.00 87.06 92 SER A C 1
ATOM 691 O O . SER A 1 92 ? 4.207 8.899 2.546 1.00 87.06 92 SER A O 1
ATOM 693 N N . LYS A 1 93 ? 5.447 9.552 0.786 1.00 89.50 93 LYS A N 1
ATOM 694 C CA . LYS A 1 93 ? 5.434 10.987 1.126 1.00 89.50 93 LYS A CA 1
ATOM 695 C C . LYS A 1 93 ? 4.016 11.553 1.150 1.00 89.50 93 LYS A C 1
ATOM 697 O O . LYS A 1 93 ? 3.632 12.188 2.127 1.00 89.50 93 LYS A O 1
ATOM 702 N N . LYS A 1 94 ? 3.223 11.291 0.104 1.00 88.00 94 LYS A N 1
ATOM 703 C CA . LYS A 1 94 ? 1.823 11.747 0.023 1.00 88.00 94 LYS A CA 1
ATOM 704 C C . LYS A 1 94 ? 0.988 11.219 1.186 1.00 88.00 94 LYS A C 1
ATOM 706 O O . LYS A 1 94 ? 0.180 11.944 1.764 1.00 88.00 94 LYS A O 1
ATOM 711 N N . ALA A 1 95 ? 1.193 9.960 1.546 1.00 83.94 95 ALA A N 1
ATOM 712 C CA . ALA A 1 95 ? 0.406 9.324 2.581 1.00 83.94 95 ALA A CA 1
ATOM 713 C C . ALA A 1 95 ? 0.705 9.826 3.998 1.00 83.94 95 ALA A C 1
ATOM 715 O O . ALA A 1 95 ? -0.191 9.774 4.832 1.00 83.94 95 ALA A O 1
ATOM 716 N N . VAL A 1 96 ? 1.900 10.364 4.273 1.00 82.56 96 VAL A N 1
ATOM 717 C CA . VAL A 1 96 ? 2.181 11.032 5.560 1.00 82.56 96 VAL A CA 1
ATOM 718 C C . VAL A 1 96 ? 1.201 12.184 5.800 1.00 82.56 96 VAL A C 1
ATOM 720 O O . VAL A 1 96 ? 0.756 12.387 6.927 1.00 82.56 96 VAL A O 1
ATOM 723 N N . THR A 1 97 ? 0.839 12.917 4.745 1.00 85.44 97 THR A N 1
ATOM 724 C CA . THR A 1 97 ? -0.122 14.022 4.828 1.00 85.44 97 THR A CA 1
ATOM 725 C C . THR A 1 97 ? -1.570 13.534 4.799 1.00 85.44 97 THR A C 1
ATOM 727 O O . THR A 1 97 ? -2.390 14.031 5.564 1.00 85.44 97 THR A O 1
ATOM 730 N N . LEU A 1 98 ? -1.895 12.579 3.922 1.00 83.75 98 LEU A N 1
ATOM 731 C CA . LEU A 1 98 ? -3.277 12.127 3.707 1.00 83.75 98 LEU A CA 1
ATOM 732 C C . LEU A 1 98 ? -3.792 11.175 4.799 1.00 83.75 98 LEU A C 1
ATOM 734 O O . LEU A 1 98 ? -4.972 11.213 5.132 1.00 83.75 98 LEU A O 1
ATOM 738 N N . TYR A 1 99 ? -2.914 10.345 5.368 1.00 79.94 99 TYR A N 1
ATOM 739 C CA . TYR A 1 99 ? -3.257 9.294 6.332 1.00 79.94 99 TYR A CA 1
ATOM 740 C C . TYR A 1 99 ? -2.285 9.304 7.521 1.00 79.94 99 TYR A C 1
ATOM 742 O O . TYR A 1 99 ? -1.498 8.365 7.700 1.00 79.94 99 TYR A O 1
ATOM 750 N N . PRO A 1 100 ? -2.295 10.364 8.348 1.00 73.31 100 PRO A N 1
ATOM 751 C CA . PRO A 1 100 ? -1.380 10.465 9.476 1.00 73.31 100 PRO A CA 1
ATOM 752 C C . PRO A 1 100 ? -1.560 9.273 10.429 1.00 73.31 100 PRO A C 1
ATOM 754 O O . PRO A 1 100 ? -2.668 8.953 10.855 1.00 73.31 100 PRO A O 1
ATOM 757 N N . GLY A 1 101 ? -0.453 8.600 10.756 1.00 69.06 101 GLY A N 1
ATOM 758 C CA . GLY A 1 101 ? -0.443 7.429 11.640 1.00 69.06 101 GLY A CA 1
ATOM 759 C C . GLY A 1 101 ? -0.697 6.075 10.960 1.00 69.06 101 GLY A C 1
ATOM 760 O O . GLY A 1 101 ? -0.663 5.059 11.652 1.00 69.06 101 GLY A O 1
ATOM 761 N N . PHE A 1 102 ? -0.900 6.026 9.637 1.00 67.88 102 PHE A N 1
ATOM 762 C CA . PHE A 1 102 ? -0.982 4.780 8.859 1.00 67.88 102 PHE A CA 1
ATOM 763 C C . PHE A 1 102 ? 0.333 4.485 8.119 1.00 67.88 102 PHE A C 1
ATOM 765 O O . PHE A 1 102 ? 0.877 5.338 7.413 1.00 67.88 102 PHE A O 1
ATOM 772 N N . SER A 1 103 ? 0.839 3.257 8.252 1.00 66.44 103 SER A N 1
ATOM 773 C CA . SER A 1 103 ? 2.042 2.769 7.564 1.00 66.44 103 SER A CA 1
ATOM 774 C C . SER A 1 103 ? 1.703 1.719 6.497 1.00 66.44 103 SER A C 1
ATOM 776 O O . SER A 1 103 ? 0.707 1.012 6.612 1.00 66.44 103 SER A O 1
ATOM 778 N N . GLY A 1 104 ? 2.553 1.607 5.466 1.00 59.50 104 GLY A N 1
ATOM 779 C CA . GLY A 1 104 ? 2.363 0.681 4.335 1.00 59.50 104 GLY A CA 1
ATOM 780 C C . GLY A 1 104 ? 1.311 1.134 3.306 1.00 59.50 104 GLY A C 1
ATOM 781 O O . GLY A 1 104 ? 0.604 2.110 3.562 1.00 59.50 104 GLY A O 1
ATOM 782 N N . PRO A 1 105 ? 1.253 0.500 2.116 1.00 49.94 105 PRO A N 1
ATOM 783 C CA . PRO A 1 105 ? 0.115 0.605 1.207 1.00 49.94 105 PRO A CA 1
ATOM 784 C C . PRO A 1 105 ? -1.113 -0.151 1.738 1.00 49.94 105 PRO A C 1
ATOM 786 O O . PRO A 1 105 ? -0.958 -1.252 2.323 1.00 49.94 105 PRO A O 1
#

Radius of gyration: 14.54 Å; chains: 1; bounding box: 36×28×39 Å

Secondary structure (DSSP, 8-state):
--TTSEEEEE-TT--EEEEEEGGG--HHHHHTTS-HHHHHHHHHHHHHHHHHHHHHHHHHHSS---EEEEEE-TT--SPPPHHHHHHHHHHHHHHHHHSTT----

Foldseek 3Di:
DDCPAWDWDADPVGATETEGEPQVDPQVVVCVVDPLVVLLVVFLVVVVVNVVSQVVVCVVPVDRHAYHYHYRCVNPDDDHDPSNVVSQVNSQVVCCVVPPPHDGD

Sequence (105 aa):
LTPANIIVLSTKEGDLVSCIRAAAIDSPKMMAAVSEKELVDFFIYAREVNFIMAQTRTKATGRLTKLVAANDLTGVSSFPDAKFQTALTESSKKAVTLYPGFSGP